Protein AF-A0A1Q8DK67-F1 (afdb_monomer_lite)

Structure (mmCIF, N/CA/C/O backbone):
data_AF-A0A1Q8DK67-F1
#
_entry.id   AF-A0A1Q8DK67-F1
#
loop_
_atom_site.group_PDB
_atom_site.id
_atom_site.type_symbol
_atom_site.label_atom_id
_atom_site.label_alt_id
_atom_site.label_comp_id
_atom_site.label_asym_id
_atom_site.label_entity_id
_atom_site.label_seq_id
_atom_site.pdbx_PDB_ins_code
_atom_site.Cartn_x
_atom_site.Cartn_y
_atom_site.Cartn_z
_atom_site.occupancy
_atom_site.B_iso_or_equiv
_atom_site.auth_seq_id
_atom_site.auth_comp_id
_atom_site.auth_asym_id
_atom_site.auth_atom_id
_atom_site.pdbx_PDB_model_num
ATOM 1 N N . ALA A 1 1 ? 24.786 8.102 -14.295 1.00 84.94 1 ALA A N 1
ATOM 2 C CA . ALA A 1 1 ? 25.247 7.300 -15.437 1.00 84.94 1 ALA A CA 1
ATOM 3 C C . ALA A 1 1 ? 25.958 8.248 -16.377 1.00 84.94 1 ALA A C 1
ATOM 5 O O . ALA A 1 1 ? 25.576 9.417 -16.398 1.00 84.94 1 ALA A O 1
ATOM 6 N N . ASP A 1 2 ? 26.982 7.769 -17.070 1.00 96.25 2 ASP A N 1
ATOM 7 C CA . ASP A 1 2 ? 27.599 8.537 -18.147 1.00 96.25 2 ASP A CA 1
ATOM 8 C C . ASP A 1 2 ? 26.596 8.683 -19.300 1.00 96.25 2 ASP A C 1
ATOM 10 O O . ASP A 1 2 ? 25.697 7.851 -19.454 1.00 96.25 2 ASP A O 1
ATOM 14 N N . GLU A 1 3 ? 26.695 9.772 -20.062 1.00 94.94 3 GLU A N 1
ATOM 15 C CA . GLU A 1 3 ? 25.753 10.066 -21.154 1.00 94.94 3 GLU A CA 1
ATOM 16 C C . GLU A 1 3 ? 25.799 9.014 -22.276 1.00 94.94 3 GLU A C 1
ATOM 18 O O . GLU A 1 3 ? 24.838 8.872 -23.028 1.00 94.94 3 GLU A O 1
ATOM 23 N N . ASP A 1 4 ? 26.896 8.265 -22.369 1.00 94.12 4 ASP A N 1
ATOM 24 C CA . ASP A 1 4 ? 27.188 7.228 -23.357 1.00 94.12 4 ASP A CA 1
ATOM 25 C C . ASP A 1 4 ? 27.070 5.799 -22.797 1.00 94.12 4 ASP A C 1
ATOM 27 O O . ASP A 1 4 ? 27.578 4.849 -23.391 1.00 94.12 4 ASP A O 1
ATOM 31 N N . ALA A 1 5 ? 26.394 5.622 -21.659 1.00 96.62 5 ALA A N 1
ATOM 32 C CA . ALA A 1 5 ? 26.131 4.296 -21.115 1.00 96.62 5 ALA A CA 1
ATOM 33 C C . ALA A 1 5 ? 25.249 3.461 -22.067 1.00 96.62 5 ALA A C 1
ATOM 35 O O . ALA A 1 5 ? 24.163 3.884 -22.460 1.00 96.62 5 ALA A O 1
ATOM 36 N N . GLU A 1 6 ? 25.695 2.249 -22.401 1.00 96.06 6 GLU A N 1
ATOM 37 C CA . GLU A 1 6 ? 24.921 1.296 -23.203 1.00 96.06 6 GLU A CA 1
ATOM 38 C C . GLU A 1 6 ? 24.007 0.437 -22.315 1.00 96.06 6 GLU A C 1
ATOM 40 O O . GLU A 1 6 ? 24.438 -0.129 -21.305 1.00 96.06 6 GLU A O 1
ATOM 45 N N . TYR A 1 7 ? 22.745 0.291 -22.722 1.00 96.38 7 TYR A N 1
ATOM 46 C CA . TYR A 1 7 ? 21.741 -0.522 -22.036 1.00 96.38 7 TYR A CA 1
ATOM 47 C C . TYR A 1 7 ? 21.333 -1.711 -22.912 1.00 96.38 7 TYR A C 1
ATOM 49 O O . TYR A 1 7 ? 21.233 -1.603 -24.130 1.00 96.38 7 TYR A O 1
ATOM 57 N N . ALA A 1 8 ? 21.074 -2.870 -22.295 1.00 97.56 8 ALA A N 1
ATOM 58 C CA . ALA A 1 8 ? 20.618 -4.053 -23.032 1.00 97.56 8 ALA A CA 1
ATOM 59 C C . ALA A 1 8 ? 19.207 -3.868 -23.619 1.00 97.56 8 ALA A C 1
ATOM 61 O O . ALA A 1 8 ? 18.891 -4.430 -24.667 1.00 97.56 8 ALA A O 1
ATOM 62 N N . ILE A 1 9 ? 18.357 -3.116 -22.912 1.00 96.81 9 ILE A N 1
ATOM 63 C CA . ILE A 1 9 ? 16.985 -2.781 -23.293 1.00 96.81 9 ILE A CA 1
ATOM 64 C C . ILE A 1 9 ? 16.672 -1.395 -22.729 1.00 96.81 9 ILE A C 1
ATOM 66 O O . ILE A 1 9 ? 16.850 -1.167 -21.532 1.00 96.81 9 ILE A O 1
ATOM 70 N N . ASP A 1 10 ? 16.132 -0.518 -23.571 1.00 95.12 10 ASP A N 1
ATOM 71 C CA . ASP A 1 10 ? 15.572 0.769 -23.169 1.00 95.12 10 ASP A CA 1
ATOM 72 C C . ASP A 1 10 ? 14.040 0.700 -23.159 1.00 95.12 10 ASP A C 1
ATOM 74 O O . ASP A 1 10 ? 13.408 0.396 -24.173 1.00 95.12 10 ASP A O 1
ATOM 78 N N . MET A 1 11 ? 13.424 0.989 -22.008 1.00 96.38 11 MET A N 1
ATOM 79 C CA . MET A 1 11 ? 11.965 1.012 -21.844 1.00 96.38 11 MET A CA 1
ATOM 80 C C . MET A 1 11 ? 11.518 2.396 -21.377 1.00 96.38 11 MET A C 1
ATOM 82 O O . MET A 1 11 ? 11.847 2.828 -20.275 1.00 96.38 11 MET A O 1
ATOM 86 N N . THR A 1 12 ? 10.746 3.096 -22.210 1.00 97.19 12 THR A N 1
ATOM 87 C CA . THR A 1 12 ? 10.175 4.407 -21.867 1.00 97.19 12 THR A CA 1
ATOM 88 C C . THR A 1 12 ? 8.723 4.249 -21.430 1.00 97.19 12 THR A C 1
ATOM 90 O O . THR A 1 12 ? 7.908 3.712 -22.178 1.00 97.19 12 THR A O 1
ATOM 93 N N . ILE A 1 13 ? 8.390 4.751 -20.239 1.00 97.12 13 ILE A N 1
ATOM 94 C CA . ILE A 1 13 ? 7.030 4.737 -19.684 1.00 97.12 13 ILE A CA 1
ATOM 95 C C . ILE A 1 13 ? 6.507 6.176 -19.642 1.00 97.12 13 ILE A C 1
ATOM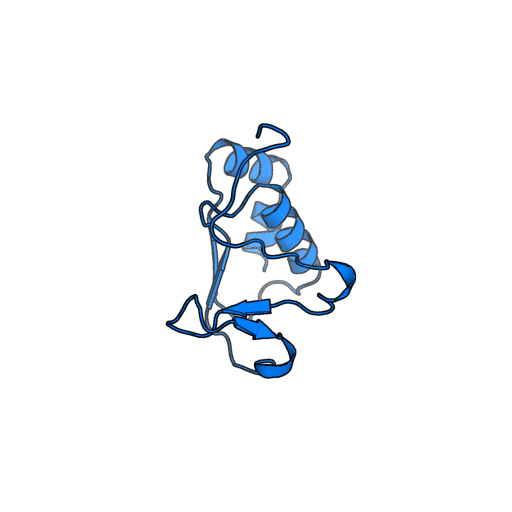 97 O O . ILE A 1 13 ? 7.054 7.023 -18.936 1.00 97.12 13 ILE A O 1
ATOM 101 N N . ASN A 1 14 ? 5.442 6.465 -20.391 1.00 97.50 14 ASN A N 1
ATOM 102 C CA . ASN A 1 14 ? 4.776 7.764 -20.344 1.00 97.50 14 ASN A CA 1
ATOM 103 C C . ASN A 1 14 ? 3.774 7.805 -19.184 1.00 97.50 14 ASN A C 1
ATOM 105 O O . ASN A 1 14 ? 2.716 7.180 -19.231 1.00 97.50 14 ASN A O 1
ATOM 109 N N . MET A 1 15 ? 4.076 8.602 -18.161 1.00 97.25 15 MET A N 1
ATOM 110 C CA . MET A 1 15 ? 3.236 8.716 -16.963 1.00 97.25 15 MET A CA 1
ATOM 111 C C . MET A 1 15 ? 1.814 9.216 -17.252 1.00 97.25 15 MET A C 1
ATOM 113 O O . MET A 1 15 ? 0.904 8.920 -16.486 1.00 97.25 15 MET A O 1
ATOM 117 N N . SER A 1 16 ? 1.603 9.941 -18.357 1.00 97.94 16 SER A N 1
ATOM 118 C CA . SER A 1 16 ? 0.274 10.447 -18.738 1.00 97.94 16 SER A CA 1
ATOM 119 C C . SER A 1 16 ? -0.675 9.346 -19.223 1.00 97.94 16 SER A C 1
ATOM 121 O O . SER A 1 16 ? -1.890 9.556 -19.277 1.00 97.94 16 SER A O 1
ATOM 123 N N . ASP A 1 17 ? -0.133 8.180 -19.578 1.00 97.50 17 ASP A N 1
ATOM 124 C CA . ASP A 1 17 ? -0.920 7.034 -20.031 1.00 97.50 17 ASP A CA 1
ATOM 125 C C . ASP A 1 17 ? -1.436 6.192 -18.851 1.00 97.50 17 ASP A C 1
ATOM 127 O O . ASP A 1 17 ? -2.408 5.454 -19.005 1.00 97.50 17 ASP A O 1
ATOM 131 N N . ILE A 1 18 ? -0.866 6.360 -17.649 1.00 97.19 18 ILE A N 1
ATOM 132 C CA . ILE A 1 18 ? -1.320 5.700 -16.418 1.00 97.19 18 ILE A CA 1
ATOM 133 C C . ILE A 1 18 ? -2.473 6.510 -15.816 1.00 97.19 18 ILE A C 1
ATOM 135 O O . ILE A 1 18 ? -2.270 7.482 -15.088 1.00 97.19 18 ILE A O 1
ATOM 139 N N . LYS A 1 19 ? -3.703 6.114 -16.147 1.00 97.62 19 LYS A N 1
ATOM 140 C CA . LYS A 1 19 ? -4.933 6.830 -15.758 1.00 97.62 19 LYS A CA 1
ATOM 141 C C . LYS A 1 19 ? -5.683 6.191 -14.593 1.00 97.62 19 LYS A C 1
ATOM 143 O O . LYS A 1 19 ? -6.612 6.796 -14.067 1.00 97.62 19 LYS A O 1
ATOM 148 N N . GLU A 1 20 ? -5.283 4.989 -14.195 1.00 97.50 20 GLU A N 1
ATOM 149 C CA . GLU A 1 20 ? -5.959 4.179 -13.186 1.00 97.50 20 GLU A CA 1
ATOM 150 C C . GLU A 1 20 ? -4.936 3.510 -12.262 1.00 97.50 20 GLU A C 1
ATOM 152 O O . GLU A 1 20 ? -3.794 3.281 -12.675 1.00 97.50 20 GLU A O 1
ATOM 157 N N . PRO A 1 21 ? -5.320 3.172 -11.017 1.00 98.06 21 PRO A N 1
ATOM 158 C CA . PRO A 1 21 ? -4.507 2.312 -10.172 1.00 98.06 21 PRO A CA 1
ATOM 159 C C . PRO A 1 21 ? -4.284 0.947 -10.832 1.00 98.06 21 PRO A C 1
ATOM 161 O O . PRO A 1 21 ? -5.198 0.380 -11.433 1.00 98.06 21 PRO A O 1
ATOM 164 N N . ILE A 1 22 ? -3.072 0.420 -10.675 1.00 98.25 22 ILE A N 1
ATOM 165 C CA . ILE A 1 22 ? -2.659 -0.893 -11.175 1.00 98.25 22 ILE A CA 1
ATOM 166 C C . ILE A 1 22 ? -2.390 -1.786 -9.964 1.00 98.25 22 ILE A C 1
ATOM 168 O O . ILE A 1 22 ? -1.736 -1.354 -9.011 1.00 98.25 22 ILE A O 1
ATOM 172 N N . LEU A 1 23 ? -2.907 -3.012 -9.993 1.00 98.12 23 LEU A N 1
ATOM 173 C CA . LEU A 1 23 ? -2.759 -4.007 -8.934 1.00 98.12 23 LEU A CA 1
ATOM 174 C C . LEU A 1 23 ? -2.138 -5.287 -9.499 1.00 98.12 23 LEU A C 1
ATOM 176 O O . LEU A 1 23 ? -2.416 -5.656 -10.637 1.00 98.12 23 LEU A O 1
ATOM 180 N N . CYS A 1 24 ? -1.342 -5.982 -8.689 1.00 98.12 24 CYS A N 1
ATOM 181 C CA . CYS A 1 24 ? -0.892 -7.341 -8.993 1.00 98.12 24 CYS A CA 1
ATOM 182 C C . CYS A 1 24 ? -1.935 -8.340 -8.479 1.00 98.12 24 CYS A C 1
ATOM 184 O O . CYS A 1 24 ? -2.348 -8.263 -7.317 1.00 98.12 24 CYS A O 1
ATOM 186 N N . CYS A 1 25 ? -2.369 -9.260 -9.336 1.00 97.31 25 CYS A N 1
ATOM 187 C CA . CYS A 1 25 ? -3.374 -10.261 -8.998 1.00 97.31 25 CYS A CA 1
ATOM 188 C C . CYS A 1 25 ? -2.830 -11.335 -8.037 1.00 97.31 25 CYS A C 1
ATOM 190 O O . CYS A 1 25 ? -1.618 -11.470 -7.848 1.00 97.31 25 CYS A O 1
ATOM 192 N N . PRO A 1 26 ? -3.716 -12.113 -7.384 1.00 97.06 26 PRO A N 1
ATOM 193 C CA . PRO A 1 26 ? -3.297 -13.083 -6.384 1.00 97.06 26 PRO A CA 1
ATOM 194 C C . PRO A 1 26 ? -2.260 -14.087 -6.900 1.00 97.06 26 PRO A C 1
ATOM 196 O O . PRO A 1 26 ? -2.487 -14.789 -7.883 1.00 97.06 26 PRO A O 1
ATOM 199 N N . ASN A 1 27 ? -1.185 -14.239 -6.124 1.00 96.31 27 ASN A N 1
ATOM 200 C CA . ASN A 1 27 ? -0.137 -15.258 -6.265 1.00 96.31 27 ASN A CA 1
ATOM 201 C C . ASN A 1 27 ? 0.870 -15.062 -7.411 1.00 96.31 27 ASN A C 1
ATOM 203 O O . ASN A 1 27 ? 1.767 -15.895 -7.535 1.00 96.31 27 ASN A O 1
ATOM 207 N N . ASP A 1 28 ? 0.781 -13.977 -8.183 1.00 97.62 28 ASP A N 1
ATOM 208 C CA . ASP A 1 28 ? 1.758 -13.651 -9.225 1.00 97.62 28 ASP A CA 1
ATOM 209 C C . ASP A 1 28 ? 2.052 -12.135 -9.247 1.00 97.62 28 ASP A C 1
ATOM 211 O O . ASP A 1 28 ? 1.163 -11.345 -9.575 1.00 97.62 28 ASP A O 1
ATOM 215 N N . PRO A 1 29 ? 3.271 -11.688 -8.879 1.00 96.88 29 PRO A N 1
ATOM 216 C CA . PRO A 1 29 ? 3.621 -10.269 -8.921 1.00 96.88 29 PRO A CA 1
ATOM 217 C C . PRO A 1 29 ? 3.653 -9.687 -10.344 1.00 96.88 29 PRO A C 1
ATOM 219 O O . PRO A 1 29 ? 3.548 -8.467 -10.474 1.00 96.88 29 PRO A O 1
ATOM 222 N N . ASP A 1 30 ? 3.763 -10.521 -11.384 1.00 97.88 30 ASP A N 1
ATOM 223 C CA . ASP A 1 30 ? 3.827 -10.078 -12.781 1.00 97.88 30 ASP A CA 1
ATOM 224 C C . ASP A 1 30 ? 2.432 -9.992 -13.444 1.00 97.88 30 ASP A C 1
ATOM 226 O O . ASP A 1 30 ? 2.298 -9.373 -14.503 1.00 97.88 30 ASP A O 1
ATOM 230 N N . ASP A 1 31 ? 1.369 -10.528 -12.820 1.00 98.00 31 ASP A N 1
ATOM 231 C CA . ASP A 1 31 ? -0.022 -10.410 -13.306 1.00 98.00 31 ASP A CA 1
ATOM 232 C C . ASP A 1 31 ? -0.639 -9.051 -12.921 1.00 98.00 31 ASP A C 1
ATOM 234 O O . ASP A 1 31 ? -1.507 -8.939 -12.046 1.00 98.00 31 ASP A O 1
ATOM 238 N N . ALA A 1 32 ? -0.141 -7.987 -13.555 1.00 98.00 32 ALA A N 1
ATOM 239 C CA . ALA A 1 32 ? -0.597 -6.617 -13.351 1.00 98.00 32 ALA A CA 1
ATOM 240 C C . ALA A 1 32 ? -1.886 -6.311 -14.139 1.00 98.00 32 ALA A C 1
ATOM 242 O O . ALA A 1 32 ? -1.923 -6.430 -15.366 1.00 98.00 32 ALA A O 1
ATOM 243 N N . LYS A 1 33 ? -2.928 -5.840 -13.444 1.00 97.94 33 LYS A N 1
ATOM 244 C CA . LYS A 1 33 ? -4.219 -5.427 -14.026 1.00 97.94 33 LYS A CA 1
ATOM 245 C C . LYS A 1 33 ? -4.646 -4.052 -13.539 1.00 97.94 33 LYS A C 1
ATOM 247 O O . LYS A 1 33 ? -4.199 -3.584 -12.489 1.00 97.94 33 LYS A O 1
ATOM 252 N N . THR A 1 34 ? -5.517 -3.391 -14.296 1.00 98.25 34 THR A N 1
ATOM 253 C CA . THR A 1 34 ? -6.111 -2.130 -13.840 1.00 98.25 34 THR A CA 1
ATOM 254 C C . THR A 1 34 ? -7.149 -2.403 -12.758 1.00 98.25 34 THR A C 1
ATOM 256 O O . THR A 1 34 ? -7.713 -3.495 -12.678 1.00 98.25 34 THR A O 1
ATOM 259 N N . LEU A 1 35 ? -7.443 -1.400 -11.930 1.00 97.94 35 LEU A N 1
ATOM 260 C CA . LEU A 1 35 ? -8.512 -1.511 -10.940 1.00 97.94 35 LEU A CA 1
ATOM 261 C C . LEU A 1 35 ? -9.855 -1.883 -11.583 1.00 97.94 35 LEU A C 1
ATOM 263 O O . LEU A 1 35 ? -10.586 -2.681 -11.008 1.00 97.94 35 LEU A O 1
ATOM 267 N N . ALA A 1 36 ? -10.174 -1.341 -12.762 1.00 97.62 36 ALA A N 1
ATOM 268 C CA . ALA A 1 36 ? -11.432 -1.625 -13.449 1.00 97.62 36 ALA A CA 1
ATOM 269 C C . ALA A 1 36 ? -11.602 -3.111 -13.806 1.00 97.62 36 ALA A C 1
ATOM 271 O O . ALA A 1 36 ? -12.722 -3.616 -13.754 1.00 97.62 36 ALA A O 1
ATOM 272 N N . ASP A 1 37 ? -10.510 -3.816 -14.110 1.00 97.44 37 ASP A N 1
ATOM 273 C CA . ASP A 1 37 ? -10.541 -5.235 -14.486 1.00 97.44 37 ASP A CA 1
ATOM 274 C C . ASP A 1 37 ? -10.908 -6.161 -13.315 1.00 97.44 37 ASP A C 1
ATOM 276 O O . ASP A 1 37 ? -11.398 -7.268 -13.536 1.00 97.44 37 ASP A O 1
ATOM 280 N N . VAL A 1 38 ? -10.643 -5.728 -12.078 1.00 97.31 38 VAL A N 1
ATOM 281 C CA . VAL A 1 38 ? -10.755 -6.555 -10.858 1.00 97.31 38 VAL A CA 1
ATOM 282 C C . VAL A 1 38 ? -11.668 -5.945 -9.789 1.00 97.31 38 VAL A C 1
ATOM 284 O O . VAL A 1 38 ? -11.812 -6.478 -8.689 1.00 97.31 38 VAL A O 1
ATOM 287 N N . ALA A 1 39 ? -12.285 -4.799 -10.075 1.00 97.38 39 ALA A N 1
ATOM 288 C CA . ALA A 1 39 ? -13.167 -4.125 -9.134 1.00 97.38 39 ALA A CA 1
ATOM 289 C C . ALA A 1 39 ? -14.403 -4.981 -8.815 1.00 97.38 39 ALA A C 1
ATOM 291 O O . ALA A 1 39 ? -15.056 -5.525 -9.703 1.00 97.38 39 ALA A O 1
ATOM 292 N N . GLY A 1 40 ? -14.775 -5.020 -7.533 1.00 96.06 40 GLY A N 1
ATOM 293 C CA . GLY A 1 40 ? -15.939 -5.766 -7.040 1.00 96.06 40 GLY A CA 1
ATOM 294 C C . GLY A 1 40 ? -15.587 -7.044 -6.282 1.00 96.06 40 GLY A C 1
ATOM 295 O O . GLY A 1 40 ? -16.462 -7.598 -5.614 1.00 96.06 40 GLY A O 1
ATOM 296 N N . ASP A 1 41 ? -14.322 -7.464 -6.316 1.00 95.88 41 ASP A N 1
ATOM 297 C CA . ASP A 1 41 ? -13.839 -8.575 -5.504 1.00 95.88 41 ASP A CA 1
ATOM 298 C C . ASP A 1 41 ? -14.012 -8.292 -4.005 1.00 95.88 41 ASP A C 1
ATOM 300 O O . ASP A 1 41 ? -13.839 -7.171 -3.513 1.00 95.88 41 ASP A O 1
ATOM 304 N N . THR A 1 42 ? -14.389 -9.334 -3.263 1.00 96.19 42 THR A N 1
ATOM 305 C CA . THR A 1 42 ? -14.542 -9.247 -1.809 1.00 96.19 42 THR A CA 1
ATOM 306 C C . THR A 1 42 ? -13.174 -9.328 -1.152 1.00 96.19 42 THR A C 1
ATOM 308 O O . THR A 1 42 ? -12.401 -10.240 -1.429 1.00 96.19 42 THR A O 1
ATOM 311 N N . ILE A 1 43 ? -12.896 -8.378 -0.262 1.00 96.88 43 ILE A N 1
ATOM 312 C CA . ILE A 1 43 ? -11.658 -8.320 0.509 1.00 96.88 43 ILE A CA 1
ATOM 313 C C . ILE A 1 43 ? -11.990 -8.608 1.966 1.00 96.88 43 ILE A C 1
ATOM 315 O O . ILE A 1 43 ? -12.799 -7.898 2.559 1.00 96.88 43 ILE A O 1
ATOM 319 N N . ASP A 1 44 ? -11.357 -9.626 2.539 1.00 98.00 44 ASP A N 1
ATOM 320 C CA . ASP A 1 44 ? -11.533 -9.976 3.951 1.00 98.00 44 ASP A CA 1
ATOM 321 C C . ASP A 1 44 ? -10.532 -9.231 4.847 1.00 98.00 44 ASP A C 1
ATOM 323 O O . ASP A 1 44 ? -10.874 -8.769 5.939 1.00 98.00 44 ASP A O 1
ATOM 327 N N . GLU A 1 45 ? -9.290 -9.070 4.378 1.00 98.19 45 GLU A N 1
ATOM 328 C CA . GLU A 1 45 ? -8.194 -8.470 5.142 1.00 98.19 45 GLU A CA 1
ATOM 329 C C . GLU A 1 45 ? -7.351 -7.509 4.291 1.00 98.19 45 GLU A C 1
ATOM 331 O O . GLU A 1 45 ? -7.144 -7.725 3.098 1.00 98.19 45 GLU A O 1
ATOM 336 N N . VAL A 1 46 ? -6.827 -6.456 4.922 1.00 98.06 46 VAL A N 1
ATOM 337 C CA . VAL A 1 46 ? -5.952 -5.451 4.298 1.00 98.06 46 VAL A CA 1
ATOM 338 C C . VAL A 1 46 ? -4.721 -5.229 5.171 1.00 98.06 46 VAL A C 1
ATOM 340 O O . VAL A 1 46 ? -4.837 -5.054 6.384 1.00 98.06 46 VAL A O 1
ATOM 343 N N . PHE A 1 47 ? -3.535 -5.182 4.560 1.00 98.38 47 PHE A N 1
ATOM 344 C CA . PHE A 1 47 ? -2.270 -4.914 5.248 1.00 98.38 47 PHE A CA 1
ATOM 345 C C . PHE A 1 47 ? -1.583 -3.656 4.705 1.00 98.38 47 PHE A C 1
ATOM 347 O O . PHE A 1 47 ? -1.351 -3.532 3.504 1.00 98.38 47 PHE A O 1
ATOM 354 N N . ILE A 1 48 ? -1.202 -2.745 5.605 1.00 98.44 48 ILE A N 1
ATOM 355 C CA . ILE A 1 48 ? -0.427 -1.535 5.303 1.00 98.44 48 ILE A CA 1
ATOM 356 C C . ILE A 1 48 ? 0.800 -1.517 6.218 1.00 98.44 48 ILE A C 1
ATOM 358 O O . ILE A 1 48 ? 0.695 -1.176 7.400 1.00 98.44 48 ILE A O 1
ATOM 362 N N . GLY A 1 49 ? 1.973 -1.877 5.686 1.00 97.69 49 GLY A N 1
ATOM 363 C CA . GLY A 1 49 ? 3.187 -1.864 6.509 1.00 97.69 49 GLY A CA 1
ATOM 364 C C . GLY A 1 49 ? 4.406 -2.650 6.045 1.00 97.69 49 GLY A C 1
ATOM 365 O O . GLY A 1 49 ? 5.145 -3.171 6.876 1.00 97.69 49 GLY A O 1
ATOM 366 N N . SER A 1 50 ? 4.634 -2.787 4.738 1.00 96.12 50 SER A N 1
ATOM 367 C CA . SER A 1 50 ? 5.887 -3.378 4.246 1.00 96.12 50 SER A CA 1
ATOM 368 C C . SER A 1 50 ? 7.020 -2.343 4.218 1.00 96.12 50 SER A C 1
ATOM 370 O O . SER A 1 50 ? 6.805 -1.150 4.452 1.00 96.12 50 SER A O 1
ATOM 372 N N . CYS A 1 51 ? 8.230 -2.770 3.850 1.00 96.81 51 CYS A N 1
ATOM 373 C CA . CYS A 1 51 ? 9.353 -1.862 3.597 1.00 96.81 51 CYS A CA 1
ATOM 374 C C . CYS A 1 51 ? 9.097 -0.854 2.460 1.00 96.8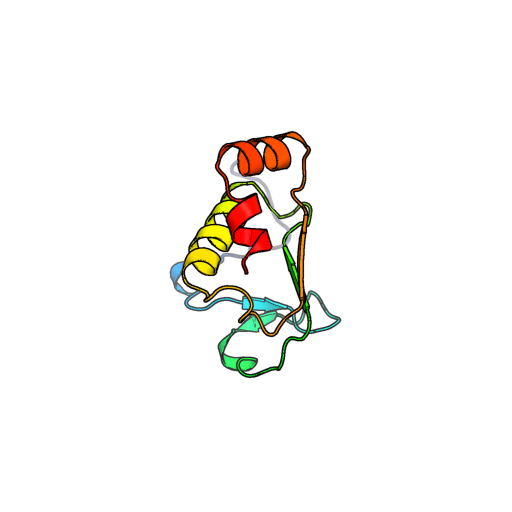1 51 CYS A C 1
ATOM 376 O O . CYS A 1 51 ? 9.767 0.171 2.406 1.00 96.81 51 CYS A O 1
ATOM 378 N N . MET A 1 52 ? 8.113 -1.107 1.589 1.00 98.00 52 MET A N 1
ATOM 379 C CA . MET A 1 52 ? 7.696 -0.176 0.532 1.00 98.00 52 MET A CA 1
ATOM 380 C C . MET A 1 52 ? 6.933 1.034 1.085 1.00 98.00 52 MET A C 1
ATOM 382 O O . MET A 1 52 ? 6.662 1.992 0.360 1.00 98.00 52 MET A O 1
ATOM 386 N N . THR A 1 53 ? 6.540 0.996 2.362 1.00 98.25 53 THR A N 1
ATOM 387 C CA . THR A 1 53 ? 5.784 2.075 2.990 1.00 98.25 53 THR A CA 1
ATOM 388 C C . THR A 1 53 ? 6.677 3.104 3.675 1.00 98.25 53 THR A C 1
ATOM 390 O O . THR A 1 53 ? 7.767 2.801 4.146 1.00 98.25 53 THR A O 1
ATOM 393 N N . ASN A 1 54 ? 6.195 4.344 3.743 1.00 98.19 54 ASN A N 1
ATOM 394 C CA . ASN A 1 54 ? 6.778 5.422 4.538 1.00 98.19 54 ASN A CA 1
ATOM 395 C C . ASN A 1 54 ? 5.656 6.153 5.291 1.00 98.19 54 ASN A C 1
ATOM 397 O O . ASN A 1 54 ? 4.474 5.932 5.012 1.00 98.19 54 ASN A O 1
ATOM 401 N N . ILE A 1 55 ? 6.010 7.045 6.222 1.00 98.56 55 ILE A N 1
ATOM 402 C CA . ILE A 1 55 ? 5.044 7.763 7.073 1.00 98.56 55 ILE A CA 1
ATOM 403 C C . ILE A 1 55 ? 3.912 8.458 6.298 1.00 98.56 55 ILE A C 1
ATOM 405 O O . ILE A 1 55 ? 2.786 8.537 6.789 1.00 98.56 55 ILE A O 1
ATOM 409 N N . GLY A 1 56 ? 4.174 8.927 5.073 1.00 98.50 56 GLY A N 1
ATOM 410 C CA . GLY A 1 56 ? 3.176 9.574 4.225 1.00 98.50 56 GLY A CA 1
ATOM 411 C C . GLY A 1 56 ? 2.005 8.654 3.881 1.00 98.50 56 GLY A C 1
ATOM 412 O O . GLY A 1 56 ? 0.858 9.098 3.919 1.00 98.50 56 GLY A O 1
ATOM 413 N N . HIS A 1 57 ? 2.269 7.368 3.634 1.00 98.62 57 HIS A N 1
ATOM 414 C CA . HIS A 1 57 ? 1.223 6.387 3.328 1.00 98.62 57 HIS A CA 1
ATOM 415 C C . HIS A 1 57 ? 0.292 6.159 4.522 1.00 98.62 57 HIS A C 1
ATOM 417 O O . HIS A 1 57 ? -0.922 6.125 4.352 1.00 98.62 57 HIS A O 1
ATOM 423 N N . PHE A 1 58 ? 0.842 6.085 5.736 1.00 98.56 58 PHE A N 1
ATOM 424 C CA . PHE A 1 58 ? 0.046 5.942 6.958 1.00 98.56 58 PHE A CA 1
ATOM 425 C C . PHE A 1 58 ? -0.832 7.169 7.196 1.00 98.56 58 PHE A C 1
ATOM 427 O O . PHE A 1 58 ? -2.024 7.032 7.447 1.00 98.56 58 PHE A O 1
ATOM 434 N N . ARG A 1 59 ? -0.283 8.378 7.023 1.00 98.50 59 ARG A N 1
ATOM 435 C CA . ARG A 1 59 ? -1.075 9.612 7.126 1.00 98.50 59 ARG A CA 1
ATOM 436 C C . ARG A 1 59 ? -2.203 9.663 6.095 1.00 98.50 59 ARG A C 1
ATOM 438 O O . ARG A 1 59 ? -3.310 10.073 6.428 1.00 98.50 59 ARG A O 1
ATOM 445 N N . ALA A 1 60 ? -1.938 9.248 4.855 1.00 98.38 60 ALA A N 1
ATOM 446 C CA . ALA A 1 60 ? -2.955 9.183 3.808 1.00 98.38 60 ALA A CA 1
ATOM 447 C C . ALA A 1 60 ? -4.061 8.174 4.155 1.00 98.38 60 ALA A C 1
ATOM 449 O O . ALA A 1 60 ? -5.237 8.529 4.104 1.00 98.38 60 ALA A O 1
ATOM 450 N N . ALA A 1 61 ? -3.688 6.965 4.588 1.00 97.75 61 ALA A N 1
ATOM 451 C CA . ALA A 1 61 ? -4.636 5.957 5.058 1.00 97.75 61 ALA A CA 1
ATOM 452 C C . ALA A 1 61 ? -5.469 6.481 6.236 1.00 97.75 61 ALA A C 1
ATOM 454 O O . ALA A 1 61 ? -6.687 6.373 6.223 1.00 97.75 61 ALA A O 1
ATOM 455 N N . GLY A 1 62 ? -4.834 7.133 7.211 1.00 97.31 62 GLY A N 1
ATOM 456 C CA . GLY A 1 62 ? -5.522 7.746 8.342 1.00 97.31 62 GLY A CA 1
ATOM 457 C C . GLY A 1 62 ? -6.545 8.797 7.927 1.00 97.31 62 GLY A C 1
ATOM 458 O O . GLY A 1 62 ? -7.664 8.763 8.417 1.00 97.31 62 GLY A O 1
ATOM 459 N N . LYS A 1 63 ? -6.212 9.689 6.987 1.00 96.69 63 LYS A N 1
ATOM 460 C CA . LYS A 1 63 ? -7.178 10.675 6.472 1.00 96.69 63 LYS A CA 1
ATOM 461 C C . LYS A 1 63 ? -8.395 10.016 5.829 1.00 96.69 63 LYS A C 1
ATOM 463 O O . LYS A 1 63 ? -9.504 10.459 6.076 1.00 96.69 63 LYS A O 1
ATOM 468 N N . LEU A 1 64 ? -8.196 8.952 5.050 1.00 96.06 64 LEU A N 1
ATOM 469 C CA . LEU A 1 64 ? -9.307 8.198 4.459 1.00 96.06 64 LEU A CA 1
ATOM 470 C C . LEU A 1 64 ? -10.159 7.501 5.529 1.00 96.06 64 LEU A C 1
ATOM 472 O O . LEU A 1 64 ? -11.380 7.481 5.431 1.00 96.06 64 LEU A O 1
ATOM 476 N N . LEU A 1 65 ? -9.521 6.953 6.565 1.00 96.00 65 LEU A N 1
ATOM 477 C CA . LEU A 1 65 ? -10.202 6.260 7.660 1.00 96.00 65 LEU A CA 1
ATOM 478 C C . LEU A 1 65 ? -10.979 7.202 8.592 1.00 96.00 65 LEU A C 1
ATOM 480 O O . LEU A 1 65 ? -11.923 6.753 9.228 1.00 96.00 65 LEU A O 1
ATOM 484 N N . GLN A 1 66 ? -10.636 8.494 8.664 1.00 93.56 66 GLN A N 1
ATOM 485 C CA . GLN A 1 66 ? -11.402 9.478 9.450 1.00 93.56 66 GLN A CA 1
ATOM 486 C C . GLN A 1 66 ? -12.846 9.633 8.965 1.00 93.56 66 GLN A C 1
ATOM 488 O O . GLN A 1 66 ? -13.732 9.911 9.771 1.00 93.56 66 GLN A O 1
ATOM 493 N N . ASP A 1 67 ? -13.075 9.443 7.666 1.00 90.75 67 ASP A N 1
ATOM 494 C CA . ASP A 1 67 ? -14.400 9.547 7.057 1.00 90.75 67 ASP A CA 1
ATOM 495 C C . ASP A 1 67 ? -15.200 8.234 7.170 1.00 90.75 67 ASP A C 1
ATOM 497 O O . ASP A 1 67 ? -16.379 8.182 6.810 1.00 90.75 67 ASP A O 1
ATOM 501 N N . VAL A 1 68 ? -14.582 7.163 7.686 1.00 90.31 68 VAL A N 1
ATOM 502 C CA . VAL A 1 68 ? -15.232 5.870 7.918 1.00 90.31 68 VAL A CA 1
ATOM 503 C C . VAL A 1 68 ? -15.903 5.888 9.297 1.00 90.31 68 VAL A C 1
ATOM 505 O O . VAL A 1 68 ? -15.232 6.119 10.303 1.00 90.31 68 VAL A O 1
ATOM 508 N N . PRO A 1 69 ? -17.222 5.626 9.396 1.00 91.44 69 PRO A N 1
ATOM 509 C CA . PRO A 1 69 ? -17.895 5.539 10.688 1.00 91.44 69 PRO A CA 1
ATOM 510 C C . PRO A 1 69 ? -17.238 4.499 11.601 1.00 91.44 69 PRO A C 1
ATOM 512 O O . PRO A 1 69 ? -16.942 3.386 11.162 1.00 91.44 69 PRO A O 1
ATOM 515 N N . ALA A 1 70 ? -17.049 4.845 12.874 1.00 88.38 70 ALA A N 1
ATOM 516 C CA . ALA A 1 70 ? -16.345 3.981 13.816 1.00 88.38 70 ALA A CA 1
ATOM 517 C C . ALA A 1 70 ? -16.986 2.582 13.912 1.00 88.38 70 ALA A C 1
ATOM 519 O O . ALA A 1 70 ? -18.204 2.460 14.075 1.00 88.38 70 ALA A O 1
ATOM 520 N N . GLY A 1 71 ? -16.167 1.532 13.803 1.00 86.00 71 GLY A N 1
ATOM 521 C CA . GLY A 1 71 ? -16.601 0.132 13.839 1.00 86.00 71 GLY A CA 1
ATOM 522 C C . GLY A 1 71 ? -17.389 -0.340 12.611 1.00 86.00 71 GLY A C 1
ATOM 523 O O . GLY A 1 71 ? -18.012 -1.400 12.662 1.00 86.00 71 GLY A O 1
ATOM 524 N N . SER A 1 72 ? -17.407 0.435 11.521 1.00 90.25 72 SER A N 1
ATOM 525 C CA . SER A 1 72 ? -18.088 0.053 10.275 1.00 90.25 72 SER A CA 1
ATOM 526 C C . SER A 1 72 ? -17.180 -0.636 9.255 1.00 90.25 72 SER A C 1
ATOM 528 O O . SER A 1 72 ? -17.671 -1.091 8.214 1.00 90.25 72 SER A O 1
ATOM 530 N N . LEU A 1 73 ? -15.876 -0.747 9.536 1.00 92.81 73 LEU A N 1
ATOM 531 C CA . LEU A 1 73 ? -14.947 -1.435 8.656 1.00 92.81 73 LEU A CA 1
ATOM 532 C C . LEU A 1 73 ? -15.287 -2.930 8.597 1.00 92.81 73 LEU A C 1
ATOM 534 O O . LEU A 1 73 ? -15.264 -3.645 9.596 1.00 92.81 73 LEU A O 1
ATOM 538 N N . LYS A 1 74 ? -15.627 -3.408 7.397 1.00 91.00 74 LYS A N 1
ATOM 539 C CA . LYS A 1 74 ? -15.993 -4.817 7.168 1.00 91.00 74 LYS A CA 1
ATOM 540 C C . LYS A 1 74 ? -14.782 -5.747 7.111 1.00 91.00 74 LYS A C 1
ATOM 542 O O . LYS A 1 74 ? -14.937 -6.951 7.271 1.00 91.00 74 LYS A O 1
ATOM 547 N N . THR A 1 75 ? -13.606 -5.186 6.851 1.00 95.56 75 THR A N 1
ATOM 548 C CA . THR A 1 75 ? -12.349 -5.911 6.660 1.00 95.56 75 THR A CA 1
ATOM 549 C C . THR A 1 75 ? -11.502 -5.880 7.919 1.00 95.56 75 THR A C 1
ATOM 551 O O . THR A 1 75 ? -11.487 -4.874 8.630 1.00 95.56 75 THR A O 1
ATOM 554 N N . ARG A 1 76 ? -10.679 -6.904 8.139 1.00 96.31 76 ARG A N 1
ATOM 555 C CA . ARG A 1 76 ? -9.608 -6.822 9.135 1.00 96.31 76 ARG A CA 1
ATOM 556 C C . ARG A 1 76 ? -8.455 -5.974 8.599 1.00 96.31 76 ARG A C 1
ATOM 558 O O . ARG A 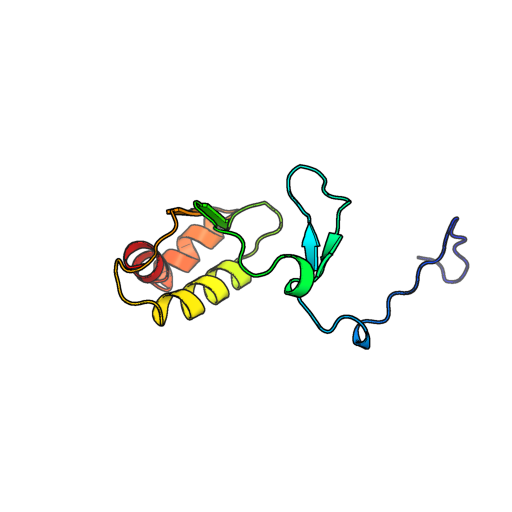1 76 ? -7.810 -6.349 7.623 1.00 96.31 76 ARG A O 1
ATOM 565 N N . LEU A 1 77 ? -8.172 -4.851 9.252 1.00 97.31 77 LEU A N 1
ATOM 566 C CA . LEU A 1 77 ? -7.065 -3.971 8.886 1.00 97.31 77 LEU A CA 1
ATOM 567 C C . LEU A 1 77 ? -5.841 -4.201 9.776 1.00 97.31 77 LEU A C 1
ATOM 569 O O . LEU A 1 77 ? -5.925 -4.179 11.003 1.00 97.31 77 LEU A O 1
ATOM 573 N N . TRP A 1 78 ? -4.685 -4.360 9.142 1.00 98.06 78 TRP A N 1
ATOM 574 C CA . TRP A 1 78 ? -3.389 -4.495 9.793 1.00 98.06 78 TRP A CA 1
ATOM 575 C C . TRP A 1 78 ? -2.501 -3.298 9.458 1.00 98.06 78 TRP A C 1
ATOM 577 O O . TRP A 1 78 ? -2.158 -3.075 8.296 1.00 98.06 78 TRP A O 1
ATOM 587 N N . ILE A 1 79 ? -2.091 -2.553 10.484 1.00 97.81 79 ILE A N 1
ATOM 588 C CA . ILE A 1 79 ? -1.210 -1.387 10.358 1.00 97.81 79 ILE A CA 1
ATOM 589 C C . ILE A 1 79 ? 0.135 -1.696 11.019 1.00 97.81 79 ILE A C 1
ATOM 591 O O . ILE A 1 79 ? 0.188 -1.958 12.221 1.00 97.81 79 ILE A O 1
ATOM 595 N N . ALA A 1 80 ? 1.227 -1.642 10.253 1.00 98.12 80 ALA A N 1
ATOM 596 C CA . ALA A 1 80 ? 2.576 -1.928 10.746 1.00 98.12 80 ALA A CA 1
ATOM 597 C C . ALA A 1 80 ? 3.596 -0.882 10.251 1.00 98.12 80 ALA A C 1
ATOM 599 O O . ALA A 1 80 ? 4.181 -1.045 9.183 1.00 98.12 80 ALA A O 1
ATOM 600 N N . PRO A 1 81 ? 3.834 0.212 11.000 1.00 97.88 81 PRO A N 1
ATOM 601 C CA . PRO A 1 81 ? 4.837 1.207 10.625 1.00 97.88 81 PRO A CA 1
ATOM 602 C C . PRO A 1 81 ? 6.238 0.585 10.477 1.00 97.88 81 PRO A C 1
ATOM 604 O O . PRO A 1 81 ? 6.635 -0.213 11.331 1.00 97.88 81 PRO A O 1
ATOM 607 N N . PRO A 1 82 ? 7.015 0.958 9.442 1.00 97.31 82 PRO A N 1
ATOM 608 C CA . PRO A 1 82 ? 8.265 0.276 9.099 1.00 97.31 82 PRO A CA 1
ATOM 609 C C . PRO A 1 82 ? 9.393 0.550 10.101 1.00 97.31 82 PRO A C 1
ATOM 611 O O . PRO A 1 82 ? 10.354 -0.216 10.180 1.00 97.31 82 PRO A O 1
ATOM 614 N N . THR A 1 83 ? 9.295 1.627 10.889 1.00 98.25 83 THR A N 1
ATOM 615 C CA . THR A 1 83 ? 10.274 1.959 11.927 1.00 98.25 83 THR A CA 1
ATOM 616 C C . THR A 1 83 ? 9.615 2.406 13.231 1.00 98.25 83 THR A C 1
ATOM 618 O O . THR A 1 83 ? 8.476 2.877 13.269 1.00 98.25 83 THR A O 1
ATOM 621 N N . LYS A 1 84 ? 10.379 2.333 14.330 1.00 98.12 84 LYS A N 1
ATOM 622 C CA . LYS A 1 84 ? 9.963 2.879 15.634 1.00 98.12 84 LYS A CA 1
ATOM 623 C C . LYS A 1 84 ? 9.761 4.397 15.595 1.00 98.12 84 LYS A C 1
ATOM 625 O O . LYS A 1 84 ? 8.962 4.921 16.365 1.00 98.12 84 LYS A O 1
ATOM 630 N N . MET A 1 85 ? 10.488 5.096 14.724 1.00 98.38 85 MET A N 1
ATOM 631 C CA . MET A 1 85 ? 10.405 6.547 14.575 1.00 98.38 85 MET A CA 1
ATOM 632 C C . MET A 1 85 ? 9.077 6.937 13.931 1.00 98.38 85 MET A C 1
ATOM 634 O O . MET A 1 85 ? 8.395 7.811 14.459 1.00 98.38 85 MET A O 1
ATOM 638 N N . ASP A 1 86 ? 8.674 6.231 12.870 1.00 98.38 86 ASP A N 1
ATOM 639 C CA . ASP A 1 86 ? 7.372 6.431 12.225 1.00 98.38 86 ASP A CA 1
ATOM 640 C C . ASP A 1 86 ? 6.231 6.106 13.186 1.00 98.38 86 ASP A C 1
ATOM 642 O O . ASP A 1 86 ? 5.300 6.895 13.332 1.00 98.38 86 ASP A O 1
ATOM 646 N N . ALA A 1 87 ? 6.325 4.976 13.900 1.00 98.19 87 ALA A N 1
ATOM 647 C CA . ALA A 1 87 ? 5.327 4.591 14.892 1.00 98.19 87 ALA A CA 1
ATOM 648 C C . ALA A 1 87 ? 5.150 5.670 15.969 1.00 98.19 87 ALA A C 1
ATOM 650 O O . ALA A 1 87 ? 4.022 6.077 16.238 1.00 98.19 87 ALA A O 1
ATOM 651 N N . ARG A 1 88 ? 6.254 6.173 16.542 1.00 98.62 88 ARG A N 1
ATOM 652 C CA . ARG A 1 88 ? 6.225 7.240 17.551 1.00 98.62 88 ARG A CA 1
ATOM 653 C C . ARG A 1 88 ? 5.606 8.524 16.997 1.00 98.62 88 ARG A C 1
ATOM 655 O O . ARG A 1 88 ? 4.726 9.087 17.635 1.00 98.62 88 ARG A O 1
ATOM 662 N N . GLN A 1 89 ? 6.021 8.957 15.809 1.00 98.62 89 GLN A N 1
ATOM 663 C CA . GLN A 1 89 ? 5.511 10.183 15.193 1.00 98.62 89 GLN A CA 1
ATOM 664 C C . GLN A 1 89 ? 4.004 10.089 14.896 1.00 98.62 89 GLN A C 1
ATOM 666 O O . GLN A 1 89 ? 3.256 11.022 15.171 1.00 98.62 89 GLN A O 1
ATOM 671 N N . LEU A 1 90 ? 3.532 8.946 14.391 1.00 98.56 90 LEU A N 1
ATOM 672 C CA . LEU A 1 90 ? 2.106 8.706 14.146 1.00 98.56 90 LEU A CA 1
ATOM 673 C C . LEU A 1 90 ? 1.286 8.669 15.445 1.00 98.56 90 LEU A C 1
ATOM 675 O O . LEU A 1 90 ? 0.129 9.088 15.441 1.00 98.56 90 LEU A O 1
ATOM 679 N N . MET A 1 91 ? 1.860 8.184 16.552 1.00 98.19 91 MET A N 1
ATOM 680 C CA . MET A 1 91 ? 1.227 8.273 17.875 1.00 98.19 91 MET A CA 1
ATOM 681 C C . MET A 1 91 ? 1.134 9.727 18.352 1.00 98.19 91 MET A C 1
ATOM 683 O O . MET A 1 91 ? 0.064 10.146 18.783 1.00 98.19 91 MET A O 1
ATOM 687 N N . GLU A 1 92 ? 2.222 10.497 18.244 1.00 98.25 92 GLU A N 1
ATOM 688 C CA . GLU A 1 92 ? 2.273 11.922 18.622 1.00 98.25 92 GLU A CA 1
ATOM 689 C C . GLU A 1 92 ? 1.269 12.766 17.819 1.00 98.25 92 GLU A C 1
ATOM 691 O O . GLU A 1 92 ? 0.653 13.683 18.355 1.00 98.25 92 GLU A O 1
ATOM 696 N N . GLU A 1 93 ? 1.045 12.413 16.554 1.00 98.12 93 GLU A N 1
ATOM 697 C CA . GLU A 1 93 ? 0.054 13.043 15.673 1.00 98.12 93 GLU A CA 1
ATOM 698 C C . GLU A 1 93 ? -1.384 12.539 15.883 1.00 98.12 93 GLU A C 1
ATOM 700 O O . GLU A 1 93 ? -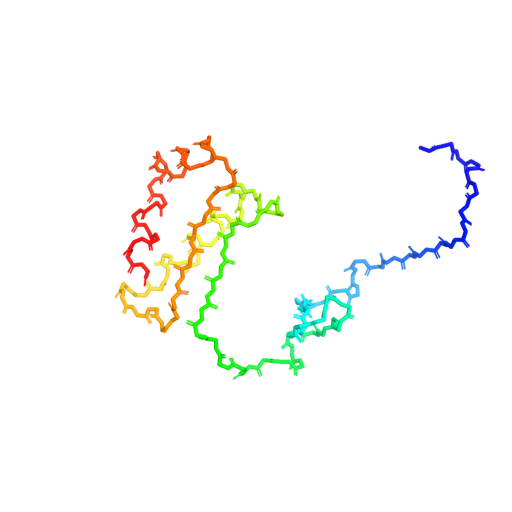2.311 13.040 15.247 1.00 98.12 93 GLU A O 1
ATOM 705 N N . GLY A 1 94 ? -1.593 11.550 16.757 1.00 97.50 94 GLY A N 1
ATOM 706 C CA . GLY A 1 94 ? -2.916 11.015 17.082 1.00 97.50 94 GLY A 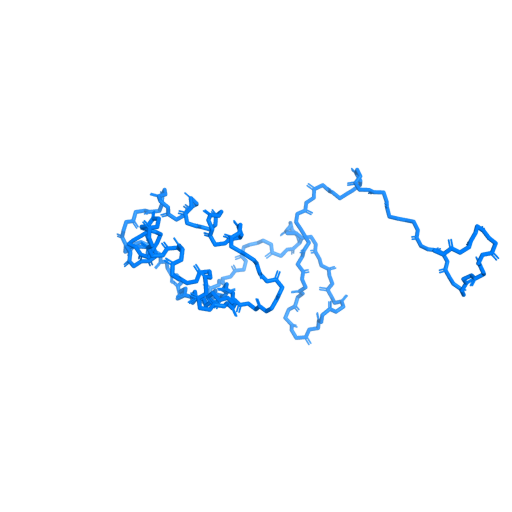CA 1
ATOM 707 C C . GLY A 1 94 ? -3.494 10.032 16.059 1.00 97.50 94 GLY A C 1
ATOM 708 O O . GLY A 1 94 ? -4.643 9.615 16.210 1.00 97.50 94 GLY A O 1
ATOM 709 N N . TYR A 1 95 ? -2.723 9.599 15.057 1.00 98.12 95 TYR A N 1
ATOM 710 C CA . TYR A 1 95 ? -3.206 8.672 14.027 1.00 98.12 95 TYR A CA 1
ATOM 711 C C . TYR A 1 95 ? -3.587 7.297 14.579 1.00 98.12 95 TYR A C 1
ATOM 713 O O . TYR A 1 95 ? -4.502 6.664 14.063 1.00 98.12 95 TYR A O 1
ATOM 721 N N . TYR A 1 96 ? -2.952 6.854 15.665 1.00 97.12 96 TYR A N 1
ATOM 722 C CA . TYR A 1 96 ? -3.319 5.597 16.325 1.00 97.12 96 TYR A CA 1
ATOM 723 C C . TYR A 1 96 ? -4.768 5.594 16.824 1.00 97.12 96 TYR A C 1
ATOM 725 O O . TYR A 1 96 ? -5.411 4.551 16.771 1.00 97.12 96 TYR A O 1
ATOM 733 N N . ASN A 1 97 ? -5.307 6.745 17.240 1.00 95.00 97 ASN A N 1
ATOM 734 C CA . ASN A 1 97 ? -6.710 6.842 17.649 1.00 95.00 97 ASN A CA 1
ATOM 735 C C . ASN A 1 97 ? -7.652 6.641 16.459 1.00 95.00 97 ASN A C 1
ATOM 737 O O . ASN A 1 97 ? -8.681 5.994 16.606 1.00 95.00 97 ASN A O 1
ATOM 741 N N . ILE A 1 98 ? -7.277 7.157 15.285 1.00 95.62 98 ILE A N 1
ATOM 742 C CA . ILE A 1 98 ? -8.035 6.974 14.043 1.00 95.62 98 ILE A CA 1
ATOM 743 C C . ILE A 1 98 ? -8.032 5.492 13.659 1.00 95.62 98 ILE A C 1
ATOM 745 O O . ILE A 1 98 ? -9.088 4.918 13.422 1.00 95.62 98 ILE A O 1
ATOM 749 N N . TYR A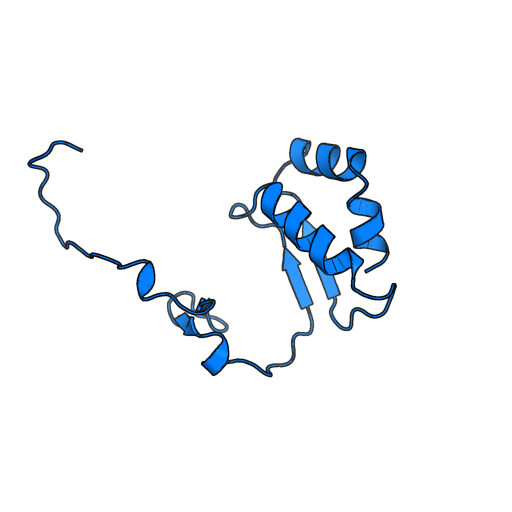 1 99 ? -6.858 4.851 13.664 1.00 95.06 99 TYR A N 1
ATOM 750 C CA . TYR A 1 99 ? -6.735 3.435 13.305 1.00 95.06 99 TYR A CA 1
ATOM 751 C C . TYR A 1 99 ? -7.489 2.501 14.255 1.00 95.06 99 TYR A C 1
ATOM 753 O O . TYR A 1 99 ? -7.947 1.459 13.816 1.00 95.06 99 TYR A O 1
ATOM 761 N N . ALA A 1 100 ? -7.599 2.844 15.543 1.00 91.06 100 ALA A N 1
ATOM 762 C CA . ALA A 1 100 ? -8.332 2.031 16.517 1.00 91.06 100 ALA A CA 1
ATOM 763 C C . ALA A 1 100 ? -9.858 2.211 16.447 1.00 91.06 100 ALA A C 1
ATOM 765 O O . ALA A 1 100 ? -10.587 1.374 16.975 1.00 91.06 100 ALA A O 1
ATOM 766 N N . GLN A 1 101 ? -10.336 3.323 15.882 1.00 89.31 101 GLN A N 1
ATOM 767 C CA . GLN A 1 101 ? -11.765 3.593 15.706 1.00 89.31 101 GLN A CA 1
ATOM 768 C C . GLN A 1 101 ? -12.318 3.007 14.409 1.00 89.31 101 GLN A C 1
ATOM 770 O O . GLN A 1 101 ? -13.496 2.644 14.379 1.00 89.31 101 GLN A O 1
ATOM 775 N N . ALA A 1 102 ? -11.487 2.968 13.366 1.00 84.75 102 ALA A N 1
ATOM 776 C CA . ALA A 1 102 ? -11.791 2.327 12.093 1.00 84.75 102 ALA A CA 1
ATOM 777 C C . ALA A 1 102 ? -12.111 0.839 12.289 1.00 84.75 102 ALA A C 1
ATOM 779 O O . ALA A 1 102 ? -13.205 0.428 11.837 1.00 84.75 102 ALA A O 1
#

Foldseek 3Di:
DPPPDDDPDDDDDDPVVCPFDWDADPPDNPNIDGCVVVPPDDAAEDEDADPVDDLVVLVVVLVVLQPPQFPNDNHHYHYHHHDPVSVVVCVVVVSVVSVNRD

Sequence (102 aa):
ADEDAEYAIDMTINMSDIKEPILCCPNDPDDAKTLADVAGDTIDEVFIGSCMTNIGHFRAAGKLLQDVPAGSLKTRLWIAPPTKMDARQLMEEGYYNIYAQA

pLDDT: mean 96.39, std 2.93, range [84.75, 98.62]

Radius of gyration: 18.28 Å; chains: 1; bounding box: 46×28×42 Å

Secondary structure (DSSP, 8-state):
--TT---S------GGG--S-EEEPTT-TT-EEEHHHHTT---SEEEE-STT--HHHHHHHHHHHHTSPTT---SEEEE--SSHHHHHHHHHTTHHHHHHH-